Protein AF-A0A382WZ89-F1 (afdb_monomer)

Solvent-accessible surface area (backbone atoms only — not comparable to full-atom values): 3255 Å² total; per-residue (Å²): 138,66,81,89,42,93,86,45,61,94,83,54,72,56,38,79,47,77,38,80,90,77,70,40,80,46,78,43,73,54,86,76,77,84,89,64,97,63,86,82,84,81,84,132

Sequence (44 aa):
GHPLRKDFPMIGEVEMRYDEELGRVVYEPVSIEPNVNVPRVIRK

Mean predicted aligned error: 6.19 Å

Secondary structure (DSSP, 8-state):
--TTSTTS-TT-SEEEEEETTTTEEEEEE--PPP---S------

Structure (mmCIF, N/CA/C/O backbone):
data_AF-A0A382WZ89-F1
#
_entry.id   AF-A0A382WZ89-F1
#
loop_
_atom_site.group_PDB
_atom_site.id
_atom_site.type_symbol
_atom_site.label_atom_id
_atom_site.label_alt_id
_atom_site.label_comp_id
_atom_site.label_asym_id
_atom_site.label_entity_id
_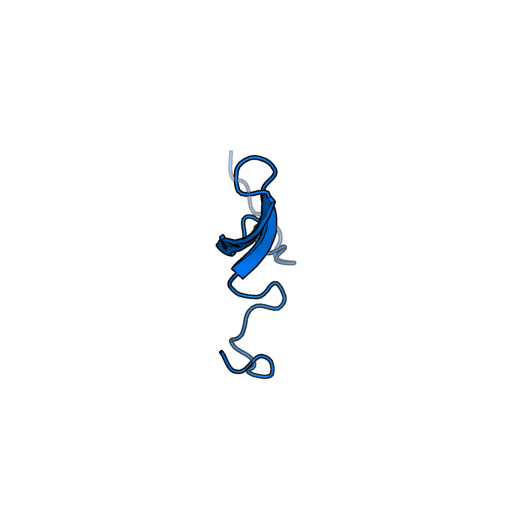atom_site.label_seq_id
_atom_site.pdbx_PDB_ins_code
_atom_site.Cartn_x
_atom_site.Cartn_y
_atom_site.Cartn_z
_atom_site.occupancy
_atom_site.B_iso_or_equiv
_atom_site.auth_seq_id
_atom_site.auth_comp_id
_atom_site.auth_asym_id
_atom_site.auth_atom_id
_atom_site.pdbx_PDB_model_num
ATOM 1 N N . GLY A 1 1 ? 1.205 -13.114 0.821 1.00 80.38 1 GLY A N 1
ATOM 2 C CA . GLY A 1 1 ? 1.858 -13.938 -0.220 1.00 80.38 1 GLY A CA 1
ATOM 3 C C . GLY A 1 1 ? 3.246 -14.395 0.209 1.00 80.38 1 GLY A C 1
ATOM 4 O O . GLY A 1 1 ? 3.525 -14.402 1.401 1.00 80.38 1 GLY A O 1
ATOM 5 N N . HIS A 1 2 ? 4.105 -14.768 -0.748 1.00 89.12 2 HIS A N 1
ATOM 6 C CA . HIS A 1 2 ? 5.522 -15.103 -0.524 1.00 89.12 2 HIS A CA 1
ATOM 7 C C . HIS A 1 2 ? 6.394 -14.026 -1.202 1.00 89.12 2 HIS A C 1
ATOM 9 O O . HIS A 1 2 ? 6.597 -14.114 -2.415 1.00 89.12 2 HIS A O 1
ATOM 15 N N . PRO A 1 3 ? 6.862 -12.997 -0.464 1.00 89.56 3 PRO A N 1
ATOM 16 C CA . PRO A 1 3 ? 7.393 -11.761 -1.058 1.00 89.56 3 PRO A CA 1
ATOM 17 C C . PRO A 1 3 ? 8.633 -11.925 -1.944 1.00 89.56 3 PRO A C 1
ATOM 19 O O . PRO A 1 3 ? 8.888 -11.093 -2.800 1.00 89.56 3 PRO A O 1
ATOM 22 N N . LEU A 1 4 ? 9.407 -12.997 -1.757 1.00 89.69 4 LEU A N 1
ATOM 23 C CA . LEU A 1 4 ? 10.669 -13.222 -2.474 1.00 89.69 4 LEU A CA 1
ATOM 24 C C . LEU A 1 4 ? 10.505 -14.007 -3.786 1.00 89.69 4 LEU A C 1
ATOM 26 O O . LEU A 1 4 ? 11.482 -14.520 -4.334 1.00 89.69 4 LEU A O 1
ATOM 30 N N . ARG A 1 5 ? 9.278 -14.138 -4.299 1.00 93.44 5 ARG A N 1
ATOM 31 C CA . ARG A 1 5 ? 9.053 -14.731 -5.620 1.00 93.44 5 ARG A CA 1
ATOM 32 C C . ARG A 1 5 ? 9.315 -13.705 -6.721 1.00 93.44 5 ARG A C 1
ATOM 34 O O . ARG A 1 5 ? 9.023 -12.527 -6.563 1.00 93.44 5 ARG A O 1
ATOM 41 N N . LYS A 1 6 ? 9.814 -14.168 -7.868 1.00 86.25 6 LYS A N 1
ATOM 42 C CA . LYS A 1 6 ? 10.136 -13.309 -9.024 1.00 86.25 6 LYS A CA 1
ATOM 43 C C . LYS A 1 6 ? 8.912 -12.653 -9.667 1.00 86.25 6 LYS A C 1
ATOM 45 O O . LYS A 1 6 ? 9.052 -11.634 -10.326 1.00 86.25 6 LYS A O 1
ATOM 50 N N . ASP A 1 7 ? 7.747 -13.267 -9.513 1.00 87.75 7 ASP A N 1
ATOM 51 C CA . ASP A 1 7 ? 6.460 -12.765 -9.988 1.00 87.75 7 ASP A CA 1
ATOM 52 C C . ASP A 1 7 ? 5.752 -11.875 -8.956 1.00 87.75 7 ASP A C 1
ATOM 54 O O . ASP A 1 7 ? 4.695 -11.324 -9.253 1.00 87.75 7 ASP A O 1
ATOM 58 N N . PHE A 1 8 ? 6.318 -11.721 -7.753 1.00 88.69 8 PHE A N 1
ATOM 59 C CA . PHE A 1 8 ? 5.724 -10.881 -6.724 1.00 88.69 8 PHE A CA 1
ATOM 60 C C . PHE A 1 8 ? 6.006 -9.396 -7.011 1.00 88.69 8 PHE A C 1
ATOM 62 O O . PHE A 1 8 ? 7.158 -9.030 -7.267 1.00 88.69 8 PHE A O 1
ATOM 69 N N . PRO A 1 9 ? 4.986 -8.520 -6.969 1.00 87.12 9 PRO A N 1
ATOM 70 C CA . PRO A 1 9 ? 5.184 -7.096 -7.199 1.00 87.12 9 PRO A CA 1
ATOM 71 C C . PRO A 1 9 ? 6.021 -6.472 -6.075 1.00 87.12 9 PRO A C 1
ATOM 73 O O . PRO A 1 9 ? 5.754 -6.686 -4.895 1.00 87.12 9 PRO A O 1
ATOM 76 N N . MET A 1 10 ? 7.000 -5.636 -6.436 1.00 85.12 10 MET A N 1
ATOM 77 C CA . MET A 1 10 ? 7.869 -4.944 -5.466 1.00 85.12 10 MET A CA 1
ATOM 78 C C . MET A 1 10 ? 7.094 -4.038 -4.501 1.00 85.12 10 MET A C 1
ATOM 80 O O . MET A 1 10 ? 7.487 -3.889 -3.349 1.00 85.12 10 MET A O 1
ATOM 84 N N . ILE A 1 11 ? 5.995 -3.445 -4.972 1.00 87.88 11 ILE A N 1
ATOM 85 C CA . ILE A 1 11 ? 5.113 -2.572 -4.185 1.00 87.88 11 ILE A CA 1
ATOM 86 C C . ILE A 1 11 ? 4.158 -3.351 -3.264 1.00 87.88 11 ILE A C 1
ATOM 88 O O . ILE A 1 11 ? 3.512 -2.754 -2.411 1.00 87.88 11 ILE A O 1
ATOM 92 N N . GLY A 1 12 ? 4.088 -4.678 -3.401 1.00 88.81 12 GLY A N 1
ATOM 93 C CA . GLY A 1 12 ? 3.106 -5.505 -2.708 1.00 88.81 12 GLY A CA 1
ATOM 94 C C . GLY A 1 12 ? 1.700 -5.411 -3.307 1.00 88.81 12 GLY A C 1
ATOM 95 O O . GLY A 1 12 ? 1.468 -4.763 -4.322 1.00 88.81 12 GLY A O 1
ATOM 96 N N . GLU A 1 13 ? 0.763 -6.127 -2.693 1.00 88.81 13 GLU A N 1
ATOM 97 C CA . GLU A 1 13 ? -0.641 -6.189 -3.132 1.00 88.81 13 GLU A CA 1
ATOM 98 C C . GLU A 1 13 ? -1.532 -5.204 -2.356 1.00 88.81 13 GLU A C 1
ATOM 100 O O . GLU A 1 13 ? -2.615 -4.842 -2.813 1.00 88.81 13 GLU A O 1
ATOM 105 N N . VAL A 1 14 ? -1.088 -4.790 -1.166 1.00 92.62 14 VAL A N 1
ATOM 106 C CA . VAL A 1 14 ? -1.891 -4.071 -0.176 1.00 92.62 14 VAL A CA 1
ATOM 107 C C . VAL A 1 14 ? -1.032 -2.991 0.477 1.00 92.62 14 VAL A C 1
ATOM 109 O O . VAL A 1 14 ? 0.105 -3.261 0.870 1.00 92.62 14 VAL A O 1
ATOM 112 N N . GLU A 1 15 ? -1.589 -1.794 0.616 1.00 91.00 15 GLU A N 1
ATOM 113 C CA . GLU A 1 15 ? -1.008 -0.667 1.334 1.00 91.00 15 GLU A CA 1
ATOM 114 C C . GLU A 1 15 ? -1.678 -0.454 2.691 1.00 91.00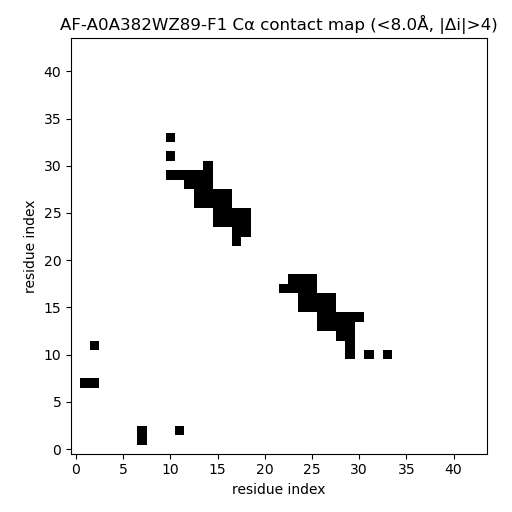 15 GLU A C 1
ATOM 116 O O . GLU A 1 15 ? -2.775 -0.942 2.969 1.00 91.00 15 GLU A O 1
A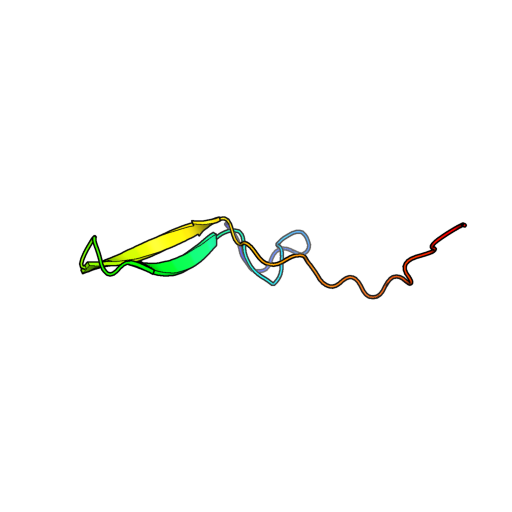TOM 121 N N . MET A 1 16 ? -0.961 0.236 3.571 1.00 92.81 16 MET A N 1
ATOM 122 C CA . MET A 1 16 ? -1.373 0.470 4.944 1.00 92.81 16 MET A CA 1
ATOM 123 C C . MET A 1 16 ? -1.533 1.973 5.158 1.00 92.81 16 MET A C 1
ATOM 125 O O . MET A 1 16 ? -0.549 2.708 5.059 1.00 92.81 16 MET A O 1
ATOM 129 N N . ARG A 1 17 ? -2.748 2.428 5.483 1.00 92.50 17 ARG A N 1
ATOM 130 C CA . ARG A 1 17 ? -3.015 3.827 5.859 1.00 92.50 17 ARG A CA 1
ATOM 131 C C . ARG A 1 17 ? -3.687 3.925 7.218 1.00 92.50 17 ARG A C 1
ATOM 133 O O . ARG A 1 17 ? -4.305 2.974 7.687 1.00 92.50 17 ARG A O 1
ATOM 140 N N . TYR A 1 18 ? -3.582 5.085 7.853 1.00 94.00 18 TYR A N 1
ATOM 141 C CA . TYR A 1 18 ? -4.384 5.395 9.032 1.00 94.00 18 TYR A CA 1
ATOM 142 C C . TYR A 1 18 ? -5.738 5.962 8.597 1.00 94.00 18 TYR A C 1
ATO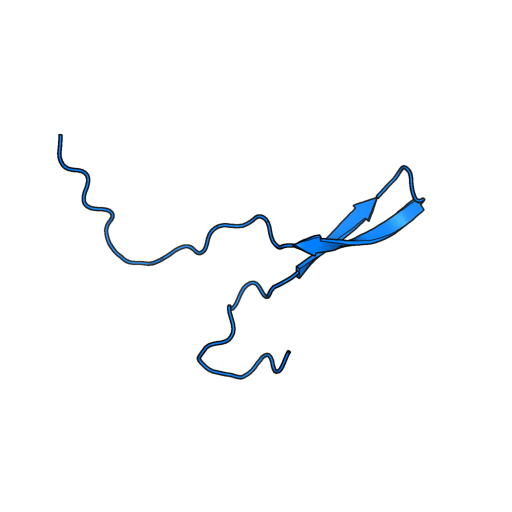M 144 O O . TYR A 1 18 ? -5.793 6.848 7.747 1.00 94.00 18 TYR A O 1
ATOM 152 N N . ASP A 1 19 ? -6.817 5.429 9.160 1.00 94.81 19 ASP A N 1
ATOM 153 C CA . ASP A 1 19 ? -8.177 5.912 8.955 1.00 94.81 19 ASP A CA 1
ATOM 154 C C . ASP A 1 19 ? -8.642 6.634 10.224 1.00 94.81 19 ASP A C 1
ATOM 156 O O . ASP A 1 19 ? -8.743 6.025 11.293 1.00 94.81 19 ASP A O 1
ATOM 160 N N . GLU A 1 20 ? -8.872 7.944 10.115 1.00 94.25 20 GLU A N 1
ATOM 161 C CA . GLU A 1 20 ? -9.256 8.795 11.244 1.00 94.25 20 GLU A CA 1
ATOM 162 C C . GLU A 1 20 ? -10.681 8.513 11.739 1.00 94.25 20 GLU A C 1
ATOM 164 O O . GLU A 1 20 ? -10.928 8.615 12.940 1.00 94.25 20 GLU A O 1
ATOM 169 N N . GLU A 1 21 ? -11.598 8.095 10.860 1.00 94.88 21 GLU A N 1
ATOM 170 C CA . GLU A 1 21 ? -12.983 7.779 11.233 1.00 94.88 21 GLU A CA 1
ATOM 171 C C . GLU A 1 21 ? -13.052 6.482 12.042 1.00 94.88 21 GLU A C 1
ATOM 173 O O . GLU A 1 21 ? -13.816 6.359 13.001 1.00 94.88 21 GLU A O 1
ATOM 178 N N . LEU A 1 22 ? -12.217 5.509 11.673 1.00 92.31 22 LEU A N 1
ATOM 179 C CA . LEU A 1 22 ? -12.118 4.222 12.360 1.00 92.31 22 LEU A CA 1
ATOM 180 C C . LEU A 1 22 ? -11.094 4.227 13.504 1.00 92.31 22 LEU A C 1
ATOM 182 O O . LEU A 1 22 ? -11.027 3.253 14.260 1.00 92.31 22 LEU A O 1
ATOM 186 N N . GLY A 1 23 ? -10.287 5.287 13.615 1.00 94.50 23 GLY A N 1
ATOM 187 C CA . GLY A 1 23 ? -9.250 5.455 14.633 1.00 94.50 23 GLY A CA 1
ATOM 188 C C . GLY A 1 23 ? -8.179 4.364 14.606 1.00 94.50 23 GLY A C 1
ATOM 189 O O . GLY A 1 23 ? -7.664 3.972 15.656 1.00 94.50 23 GLY A O 1
ATOM 190 N N . ARG A 1 24 ?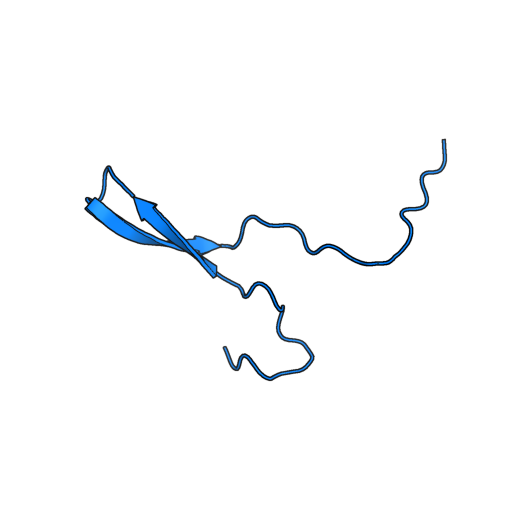 -7.886 3.795 13.432 1.00 92.38 24 ARG A N 1
ATOM 191 C CA . ARG A 1 24 ? -6.973 2.652 13.314 1.00 92.38 24 ARG A CA 1
ATOM 192 C C . ARG A 1 24 ? -6.264 2.602 11.976 1.00 92.38 24 ARG A C 1
ATOM 194 O O . ARG A 1 24 ? -6.661 3.216 10.993 1.00 92.38 24 ARG A O 1
ATOM 201 N N . VAL A 1 25 ? -5.237 1.769 11.943 1.00 94.12 25 VAL A N 1
ATOM 202 C CA . VAL A 1 25 ? -4.541 1.407 10.718 1.00 94.12 25 VAL A CA 1
ATOM 203 C C . VAL A 1 25 ? -5.379 0.401 9.922 1.00 94.12 25 VAL A C 1
ATOM 205 O O . VAL A 1 25 ? -5.823 -0.613 10.466 1.00 94.12 25 VAL A O 1
ATOM 208 N N . VAL A 1 26 ? -5.603 0.692 8.644 1.00 93.75 26 VAL A N 1
ATOM 209 C CA . VAL A 1 26 ? -6.356 -0.135 7.698 1.00 93.75 26 VAL A CA 1
ATOM 210 C C . VAL A 1 26 ? -5.459 -0.603 6.556 1.00 93.75 26 VAL A C 1
ATOM 212 O O . VAL A 1 26 ? -4.481 0.054 6.201 1.00 93.75 26 VAL A O 1
ATOM 215 N N . TYR A 1 27 ? -5.812 -1.760 6.005 1.00 94.12 27 TYR A N 1
ATOM 216 C CA . TYR A 1 27 ? -5.144 -2.391 4.875 1.00 94.12 27 TYR A CA 1
ATOM 217 C C . TYR A 1 27 ? -6.057 -2.309 3.653 1.00 94.12 27 TYR A C 1
ATOM 219 O O . TYR A 1 27 ? -7.197 -2.775 3.718 1.00 94.12 27 TYR A O 1
ATOM 227 N N . GLU A 1 28 ? -5.574 -1.743 2.554 1.00 92.62 28 GLU A N 1
ATOM 228 C CA . GLU A 1 28 ? -6.353 -1.555 1.326 1.00 92.62 28 GLU A CA 1
ATOM 229 C C . GLU A 1 28 ? -5.531 -1.874 0.069 1.00 92.62 28 GLU A C 1
ATOM 231 O O . GLU A 1 28 ? -4.305 -1.928 0.149 1.00 92.62 28 GLU A O 1
ATOM 236 N N . PRO A 1 29 ? -6.163 -2.155 -1.086 1.00 93.00 29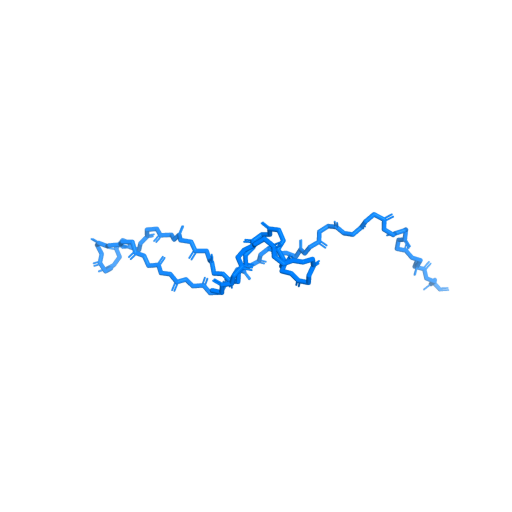 PRO A N 1
ATOM 237 C CA . PRO A 1 29 ? -5.430 -2.433 -2.318 1.00 93.00 29 PRO A CA 1
ATOM 238 C C . PRO A 1 29 ? -4.489 -1.286 -2.689 1.00 93.00 29 PRO A C 1
ATOM 240 O O . PRO A 1 29 ? -4.876 -0.123 -2.591 1.00 93.00 29 PRO A O 1
ATOM 243 N N . VAL A 1 30 ? -3.277 -1.621 -3.141 1.00 90.56 30 VAL A N 1
ATOM 244 C CA . VAL A 1 30 ? -2.279 -0.606 -3.507 1.00 90.56 30 VAL A CA 1
ATOM 245 C C . VAL A 1 30 ? -2.803 0.286 -4.638 1.00 90.56 30 VAL A C 1
ATOM 247 O O . VAL A 1 30 ? -3.312 -0.208 -5.647 1.00 90.56 30 VAL A O 1
ATOM 250 N N . SER A 1 31 ? -2.677 1.601 -4.474 1.00 89.50 31 SER A N 1
ATOM 251 C CA . SER A 1 31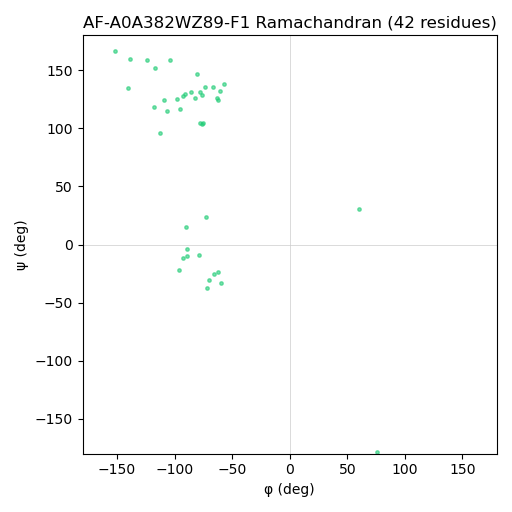 ? -3.170 2.590 -5.446 1.00 89.50 31 SER A CA 1
ATOM 252 C C . SER A 1 31 ? -2.113 3.009 -6.479 1.00 89.50 31 SER A C 1
ATOM 254 O O . SER A 1 31 ? -2.422 3.655 -7.481 1.00 89.50 31 SER A O 1
ATOM 256 N N . ILE A 1 32 ? -0.855 2.631 -6.248 1.00 87.12 32 ILE A N 1
ATOM 257 C CA . ILE A 1 32 ? 0.306 3.056 -7.033 1.00 87.12 32 ILE A CA 1
ATOM 258 C C . ILE A 1 32 ? 0.447 2.211 -8.303 1.00 87.12 32 ILE A C 1
ATOM 260 O O . ILE A 1 32 ? 0.571 0.986 -8.248 1.00 87.12 32 ILE A O 1
ATOM 264 N N . GLU A 1 33 ? 0.527 2.874 -9.458 1.00 85.06 33 GLU A N 1
ATOM 265 C CA . GLU A 1 33 ? 0.850 2.207 -10.718 1.00 85.06 33 GLU A CA 1
ATOM 266 C C . GLU A 1 33 ? 2.342 1.820 -10.783 1.00 85.06 33 GLU A C 1
ATOM 268 O O . GLU A 1 33 ? 3.216 2.636 -10.462 1.00 85.06 33 GLU A O 1
ATOM 273 N N . PRO A 1 34 ? 2.682 0.601 -11.240 1.00 82.50 34 PRO A N 1
ATOM 274 C CA . PRO A 1 34 ? 4.071 0.197 -11.411 1.00 82.50 34 PRO A CA 1
ATOM 275 C C . PRO A 1 34 ? 4.793 1.071 -12.441 1.00 82.50 34 PRO A C 1
ATOM 277 O O . PRO A 1 34 ? 4.400 1.139 -13.607 1.00 82.50 34 PRO A O 1
ATOM 280 N N . ASN A 1 35 ? 5.909 1.684 -12.041 1.00 80.12 35 ASN A N 1
ATOM 281 C CA . ASN A 1 35 ? 6.773 2.380 -12.986 1.00 80.12 35 ASN A CA 1
ATOM 282 C C . ASN A 1 35 ? 7.588 1.360 -13.792 1.00 80.12 35 ASN A C 1
ATOM 284 O O . ASN A 1 35 ? 8.550 0.768 -13.297 1.00 80.12 35 ASN A O 1
ATOM 288 N N . VAL A 1 36 ? 7.186 1.144 -15.039 1.00 79.56 36 VAL A N 1
ATOM 289 C CA . VAL A 1 36 ? 7.891 0.272 -15.975 1.00 79.56 36 VAL A CA 1
ATOM 290 C C . VAL A 1 36 ? 8.876 1.094 -16.807 1.00 79.56 36 VAL A C 1
ATOM 292 O O . VAL A 1 36 ? 8.499 2.070 -17.445 1.00 79.56 36 VAL A O 1
ATOM 295 N N . ASN A 1 37 ? 10.145 0.674 -16.864 1.00 78.50 37 ASN A N 1
ATOM 296 C CA . ASN A 1 37 ? 11.202 1.336 -17.653 1.00 78.50 37 ASN A CA 1
ATOM 297 C C . ASN A 1 37 ? 11.053 1.112 -19.178 1.00 78.50 37 ASN A C 1
ATOM 299 O O . ASN A 1 37 ? 12.026 1.136 -19.929 1.00 78.50 37 ASN A O 1
ATOM 303 N N . VAL A 1 38 ? 9.839 0.824 -19.652 1.00 80.06 38 VAL A N 1
ATOM 304 C CA . VAL A 1 38 ? 9.558 0.705 -21.082 1.00 80.06 38 VAL A CA 1
ATOM 305 C C . VAL A 1 38 ? 9.119 2.068 -21.616 1.00 80.06 38 VAL A C 1
ATOM 307 O O . VAL A 1 38 ? 8.232 2.701 -21.038 1.00 80.06 38 VAL A O 1
ATOM 310 N N . PRO A 1 39 ? 9.715 2.556 -22.715 1.00 83.06 39 PRO A N 1
ATOM 311 C CA . PRO A 1 39 ? 9.312 3.824 -23.300 1.00 83.06 39 PRO A CA 1
ATOM 312 C C . PRO A 1 39 ? 7.857 3.739 -23.773 1.00 83.06 39 PRO A C 1
ATOM 314 O O . PRO A 1 39 ? 7.481 2.857 -24.548 1.00 83.06 39 PRO A O 1
ATOM 317 N N . ARG A 1 40 ? 7.023 4.673 -23.310 1.00 81.00 40 ARG A N 1
ATOM 318 C CA 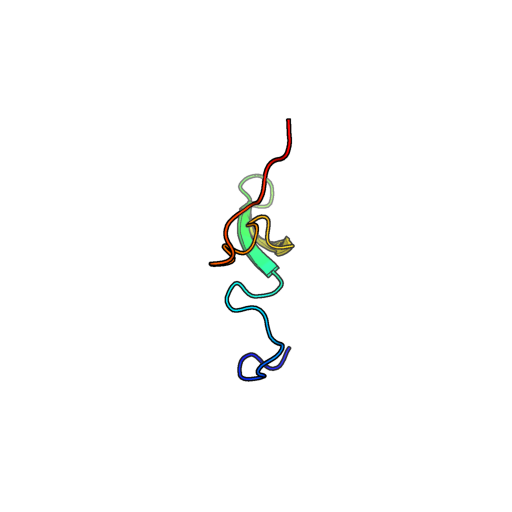. ARG A 1 40 ? 5.608 4.740 -23.686 1.00 81.00 40 ARG A CA 1
ATOM 319 C C . ARG A 1 40 ? 5.490 5.297 -25.109 1.00 81.00 40 ARG A C 1
ATOM 321 O O . ARG A 1 40 ? 5.676 6.492 -25.325 1.00 81.00 40 ARG A O 1
ATOM 328 N N . VAL A 1 41 ? 5.201 4.442 -26.091 1.00 83.88 41 VAL A N 1
ATOM 329 C CA . VAL A 1 41 ? 5.015 4.867 -27.491 1.00 83.88 41 VAL A CA 1
ATOM 330 C C . VAL A 1 41 ? 3.627 5.493 -27.650 1.00 83.88 41 VAL A C 1
ATOM 332 O O . VAL A 1 41 ? 2.627 4.783 -27.693 1.00 83.88 41 VAL A O 1
ATOM 335 N N . ILE A 1 42 ? 3.557 6.822 -27.750 1.00 84.38 42 ILE A N 1
ATOM 336 C CA . ILE A 1 42 ? 2.318 7.552 -28.057 1.00 84.38 42 ILE A CA 1
ATOM 337 C C . ILE A 1 42 ? 2.290 7.809 -29.568 1.00 84.38 42 ILE A C 1
ATOM 339 O O . ILE A 1 42 ? 3.160 8.505 -30.088 1.00 84.38 42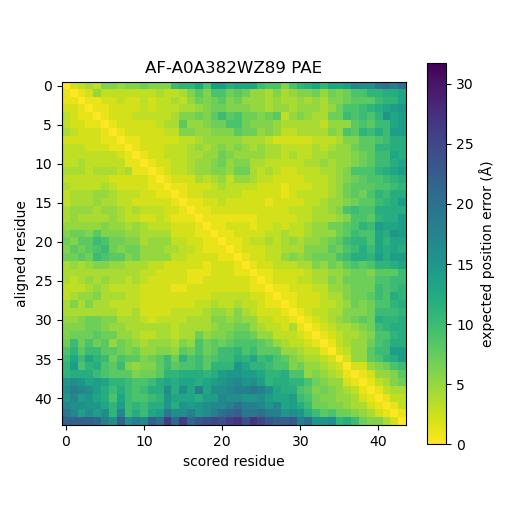 ILE A O 1
ATOM 343 N N . ARG A 1 43 ? 1.311 7.245 -30.284 1.00 81.50 43 ARG A N 1
ATOM 344 C CA . ARG A 1 43 ? 1.048 7.575 -31.696 1.00 81.50 43 ARG A CA 1
ATOM 345 C C . ARG A 1 43 ? -0.095 8.594 -31.742 1.00 81.50 43 ARG A C 1
ATOM 347 O O . ARG A 1 43 ? -1.129 8.344 -31.130 1.00 81.50 43 ARG A O 1
ATOM 354 N N . LYS A 1 44 ? 0.132 9.737 -32.397 1.00 78.00 44 LYS A N 1
ATOM 355 C CA . LYS A 1 44 ? -0.874 10.780 -32.654 1.00 78.00 44 LYS A CA 1
ATOM 356 C C . LYS A 1 44 ? -1.530 10.550 -34.008 1.00 78.00 44 LYS A C 1
ATOM 358 O O . LYS A 1 44 ? -0.798 10.103 -34.918 1.00 78.00 44 LYS A O 1
#

pLDDT: mean 88.21, std 5.14, range [78.0, 94.88]

Organism: NCBI:txid408172

InterPro domains:
  IPR037232 NADH:ubiquinone oxidoreductase, 30kDa subunit superfamily [SSF143243] (1-38)

Foldseek 3Di:
DPCPDPPADPVHQWDWDQDVVVRDIDIGGDPDDDDDPDDDDDDD

Nearest PDB structures (foldseek):
  8e73-assembly1_S3  TM=7.613E-01  e=1.729E-03  Vigna radiata
  7zmg-assembly1_G  TM=8.424E-01  e=4.785E-03  Thermochaetoides thermophila DSM 1495
  8esw-assembly1_S3  TM=7.478E-01  e=8.235E-03  Drosophila melanogaster
  5xtb-assembly1_P  TM=7.057E-01  e=2.610E-02  Homo sapiens
  8j9j-assembly1_S3  TM=7.572E-01  e=2.989E-02  Euglena gracilis

Radius of gyration: 15.65 Å; Cα contacts (8 Å, |Δi|>4): 33; chains: 1; bounding box: 24×26×47 Å